Protein AF-A0A2V8U677-F1 (afdb_monomer_lite)

Radius of gyration: 37.88 Å; chains: 1; bounding box: 70×46×98 Å

Secondary structure (DSSP, 8-state):
-HHHHHHHHHHHHHHHHHSPPP---TTHHHHHHHHHHHHHHHHHHHHHHHHHHHHHHHHHHHHHHHHHHHHHHHHS------HHHHHHHHSSSHHHHHHTT---

Foldseek 3Di:
DVVVVVVVVVVVVVVCVVDPDPDPDPCPVVVVVVVVVVVVVVVVVVVVVVVVVVVVVVVVVVVVVCVVVVVVVVPPPPPPVDVVVVVCVVPVCVVVCVVVPPDD

pLDDT: mean 77.91, std 11.18, range [50.34, 95.81]

Sequence (104 aa):
MDRMDDKLDALWSDYREACPDPEPGPDFMPKLWQRIEAQRAATTSVFRRLTAVCVAATAMLTLLMAMVLIPLVQRLPVYSASYVDELTAQHPNTYVDILNGDIR

Structure (mmCIF, N/CA/C/O backbone):
data_AF-A0A2V8U677-F1
#
_entry.id   AF-A0A2V8U677-F1
#
loop_
_atom_site.group_PDB
_atom_site.id
_atom_site.type_symbol
_atom_site.label_atom_id
_atom_site.label_alt_id
_atom_site.label_comp_id
_atom_site.label_asym_id
_atom_site.label_entity_id
_atom_site.label_seq_id
_atom_site.pdbx_PDB_ins_code
_atom_site.Cartn_x
_atom_site.Cartn_y
_atom_site.Cartn_z
_atom_site.occupancy
_atom_site.B_iso_or_equiv
_atom_site.auth_seq_id
_atom_site.auth_comp_id
_atom_site.auth_asym_id
_atom_site.auth_atom_id
_atom_site.pdbx_PDB_model_num
ATOM 1 N N . MET A 1 1 ? -44.218 5.697 3.438 1.00 60.09 1 MET A N 1
ATOM 2 C CA . MET A 1 1 ? -42.918 5.894 4.102 1.00 60.09 1 MET A CA 1
ATOM 3 C C . MET A 1 1 ? -42.870 4.971 5.312 1.00 60.09 1 MET A C 1
ATOM 5 O O . MET A 1 1 ? -42.070 4.051 5.299 1.00 60.09 1 MET A O 1
ATOM 9 N N . ASP A 1 2 ? -43.889 5.060 6.168 1.00 73.81 2 ASP A N 1
ATOM 10 C CA . ASP A 1 2 ? -44.102 4.316 7.423 1.00 73.81 2 ASP A CA 1
ATOM 11 C C . ASP A 1 2 ? -43.764 2.813 7.395 1.00 73.81 2 ASP A C 1
ATOM 13 O O . ASP A 1 2 ? -42.998 2.335 8.220 1.00 73.81 2 ASP A O 1
ATOM 17 N N . ARG A 1 3 ? -44.211 2.058 6.378 1.00 77.75 3 ARG A N 1
ATOM 18 C CA . ARG A 1 3 ? -43.927 0.607 6.283 1.00 77.75 3 ARG A CA 1
ATOM 19 C C . ARG A 1 3 ? -42.429 0.266 6.216 1.00 77.75 3 ARG A C 1
ATOM 21 O O . ARG A 1 3 ? -42.035 -0.863 6.502 1.00 77.75 3 ARG A O 1
ATOM 28 N N . MET A 1 4 ? -41.606 1.184 5.712 1.00 83.19 4 MET A N 1
ATOM 29 C CA . MET A 1 4 ? -40.165 0.969 5.605 1.00 83.19 4 MET A CA 1
ATOM 30 C C . MET A 1 4 ? -39.485 1.235 6.945 1.00 83.19 4 MET A C 1
ATOM 32 O O . MET A 1 4 ? -38.635 0.443 7.343 1.00 83.19 4 MET A O 1
ATOM 36 N N . ASP A 1 5 ? -39.925 2.278 7.645 1.00 85.50 5 ASP A N 1
ATOM 37 C CA . ASP A 1 5 ? -39.452 2.639 8.979 1.00 85.50 5 ASP A CA 1
ATOM 38 C C . ASP A 1 5 ? -39.780 1.524 9.989 1.00 85.50 5 ASP A C 1
ATOM 40 O O . ASP A 1 5 ? -38.878 1.045 10.672 1.00 85.50 5 ASP A O 1
ATOM 44 N N . ASP A 1 6 ? -40.997 0.963 9.946 1.00 88.38 6 ASP A N 1
ATOM 45 C CA . ASP A 1 6 ? -41.405 -0.176 10.791 1.00 88.38 6 ASP A CA 1
ATOM 46 C C . ASP A 1 6 ? -40.514 -1.417 10.592 1.00 88.38 6 ASP A C 1
ATOM 48 O O . ASP A 1 6 ? -40.188 -2.154 11.525 1.00 88.38 6 ASP A O 1
ATOM 52 N N . LYS A 1 7 ? -40.111 -1.674 9.340 1.00 87.75 7 LYS A N 1
ATOM 53 C CA . LYS A 1 7 ? -39.261 -2.819 8.995 1.00 87.75 7 LYS A CA 1
ATOM 54 C C . LYS A 1 7 ? -37.813 -2.596 9.430 1.00 87.75 7 LYS A C 1
ATOM 56 O O . LYS A 1 7 ? -37.138 -3.561 9.784 1.00 87.75 7 LYS A O 1
ATOM 61 N N . LEU A 1 8 ? -37.335 -1.353 9.378 1.00 90.81 8 LEU A N 1
ATOM 62 C CA . LEU A 1 8 ? -36.034 -0.980 9.921 1.00 90.81 8 LEU A CA 1
ATOM 63 C C . LEU A 1 8 ? -36.029 -1.140 11.439 1.00 90.81 8 LEU A C 1
ATOM 65 O O . LEU A 1 8 ? -35.117 -1.776 11.955 1.00 90.81 8 LEU A O 1
ATOM 69 N N . ASP A 1 9 ? -37.047 -0.645 12.139 1.00 91.19 9 ASP A N 1
ATOM 70 C CA . ASP A 1 9 ? -37.139 -0.744 13.599 1.00 91.19 9 ASP A CA 1
ATOM 71 C C . ASP A 1 9 ? -37.151 -2.196 14.086 1.00 91.19 9 ASP A C 1
ATOM 73 O O . ASP A 1 9 ? -36.430 -2.534 15.029 1.00 91.19 9 ASP A O 1
ATOM 77 N N . ALA A 1 10 ? -37.876 -3.080 13.392 1.00 91.69 10 ALA A N 1
ATOM 78 C CA . ALA A 1 10 ? -37.833 -4.516 13.663 1.00 91.69 10 ALA A CA 1
ATOM 79 C C . ALA A 1 10 ? -36.415 -5.094 13.489 1.00 91.69 10 ALA A C 1
ATOM 81 O O . ALA A 1 10 ? -35.926 -5.828 14.343 1.00 91.69 10 ALA A O 1
ATOM 82 N N . LEU A 1 11 ? -35.712 -4.704 12.423 1.00 92.25 11 LEU A N 1
ATOM 83 C CA . LEU A 1 11 ? -34.360 -5.182 12.130 1.00 92.25 11 LEU A CA 1
ATOM 84 C C . LEU A 1 11 ? -33.332 -4.664 13.153 1.00 92.25 11 LEU A C 1
ATOM 86 O O . LEU A 1 11 ? -32.441 -5.403 13.569 1.00 92.25 11 LEU A O 1
ATOM 90 N N . TRP A 1 12 ? -33.469 -3.413 13.603 1.00 89.69 12 TRP A N 1
ATOM 91 C CA . TRP A 1 12 ?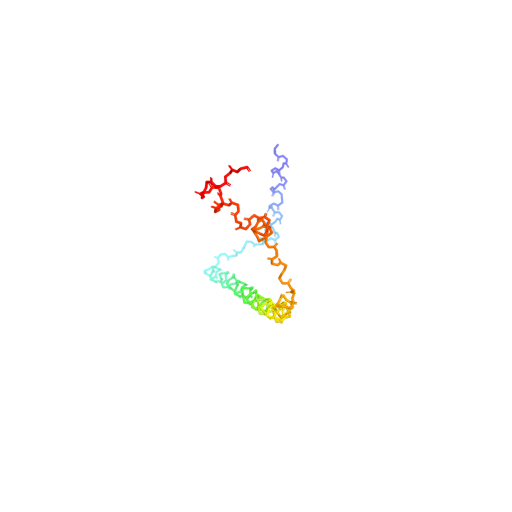 -32.643 -2.846 14.671 1.00 89.69 12 TRP A CA 1
ATOM 92 C C . TRP A 1 12 ? -32.910 -3.502 16.027 1.00 89.69 12 TRP A C 1
ATOM 94 O O . TRP A 1 12 ? -31.977 -3.643 16.819 1.00 89.69 12 TRP A O 1
ATOM 104 N N . SER A 1 13 ? -34.157 -3.899 16.300 1.00 88.38 13 SER A N 1
ATOM 105 C CA . SER A 1 13 ? -34.514 -4.664 17.497 1.00 88.38 13 SER A CA 1
ATOM 106 C C . SER A 1 13 ? -33.808 -6.017 17.514 1.00 88.38 13 SER A C 1
ATOM 108 O O . SER A 1 13 ? -33.066 -6.295 18.455 1.00 88.38 13 SER A O 1
ATOM 110 N N . ASP A 1 14 ? -33.955 -6.799 16.442 1.00 90.88 14 ASP A N 1
ATOM 111 C CA . ASP A 1 14 ? -33.314 -8.111 16.298 1.00 90.88 14 ASP A CA 1
ATOM 112 C C . ASP A 1 14 ? -31.782 -8.003 16.388 1.00 90.88 14 ASP A C 1
ATOM 114 O O . ASP A 1 14 ? -31.116 -8.817 17.029 1.00 90.88 14 ASP A O 1
ATOM 118 N N . TYR A 1 15 ? -31.203 -6.960 15.783 1.00 86.19 15 TYR A N 1
ATOM 119 C CA . TYR A 1 15 ? -29.767 -6.693 15.859 1.00 86.19 15 TYR A CA 1
ATOM 120 C C . TYR A 1 15 ? -29.296 -6.407 17.293 1.00 86.19 15 TYR A C 1
ATOM 122 O O . TYR A 1 15 ? -28.257 -6.917 17.714 1.00 86.19 15 TYR A O 1
ATOM 130 N N . ARG A 1 16 ? -30.051 -5.602 18.052 1.00 84.88 16 ARG A N 1
ATOM 131 C CA . ARG A 1 16 ? -29.719 -5.263 19.444 1.00 84.88 16 ARG A CA 1
ATOM 132 C C . ARG A 1 16 ? -29.865 -6.469 20.372 1.00 84.88 16 ARG A C 1
ATOM 134 O O . ARG A 1 16 ? -29.114 -6.589 21.331 1.00 84.88 16 ARG A O 1
ATOM 141 N N . GLU A 1 17 ? -30.798 -7.369 20.078 1.00 86.31 17 GLU A N 1
ATOM 142 C CA . GLU A 1 17 ? -30.960 -8.622 20.818 1.00 86.31 17 GLU A CA 1
ATOM 143 C C . GLU A 1 17 ? -29.816 -9.608 20.527 1.00 86.31 17 GLU A C 1
ATOM 145 O O . GLU A 1 17 ? -29.288 -10.241 21.441 1.00 86.31 17 GLU A O 1
ATOM 150 N N . ALA A 1 18 ? -29.370 -9.690 19.270 1.00 86.69 18 ALA A N 1
ATOM 151 C CA . ALA A 1 18 ? -28.249 -10.539 18.869 1.00 86.69 18 ALA A CA 1
ATOM 152 C C . ALA A 1 18 ? -26.880 -10.021 19.347 1.00 86.69 18 ALA A C 1
ATOM 154 O O . ALA A 1 18 ? -25.947 -10.808 19.524 1.00 86.69 18 ALA A O 1
ATOM 155 N N . CYS A 1 19 ? -26.742 -8.706 19.533 1.00 79.06 19 CYS A N 1
ATOM 156 C CA . CYS A 1 19 ? -25.499 -8.062 19.934 1.00 79.06 19 CYS A CA 1
ATOM 157 C C . CYS A 1 19 ? -25.683 -7.375 21.299 1.00 79.06 19 CYS A C 1
ATOM 159 O O . CYS A 1 19 ? -26.064 -6.204 21.333 1.00 79.06 19 CYS A O 1
ATOM 161 N N . PRO A 1 20 ? -25.423 -8.076 22.422 1.00 73.94 20 PRO A N 1
ATOM 162 C CA . PRO A 1 20 ? -25.558 -7.490 23.751 1.00 73.94 20 PRO A CA 1
ATOM 163 C C . PRO A 1 20 ? -24.691 -6.236 23.869 1.00 73.94 20 PRO A C 1
ATOM 165 O O . PRO A 1 20 ? -23.549 -6.216 23.396 1.00 73.94 20 PRO A O 1
ATOM 168 N N . ASP A 1 21 ? -25.252 -5.195 24.485 1.00 71.81 21 ASP A N 1
ATOM 169 C CA . ASP A 1 21 ? -24.591 -3.899 24.608 1.00 71.81 21 ASP A CA 1
ATOM 170 C C . ASP A 1 21 ? -23.272 -4.089 25.381 1.00 71.81 21 ASP A C 1
ATOM 172 O O . ASP A 1 21 ? -23.284 -4.654 26.483 1.00 71.81 21 ASP A O 1
ATOM 176 N N . PRO A 1 22 ? -22.114 -3.718 24.808 1.00 69.44 22 PRO A N 1
ATOM 177 C CA . PRO A 1 22 ? -20.843 -3.912 25.480 1.00 69.44 22 PRO A CA 1
ATOM 178 C C . PRO A 1 22 ? -20.817 -3.065 26.750 1.00 69.44 22 PRO A C 1
ATOM 180 O O . PRO A 1 22 ? -20.941 -1.845 26.686 1.00 69.44 22 PRO A O 1
ATOM 183 N N . GLU A 1 23 ? -20.634 -3.714 27.901 1.00 68.31 23 GLU A N 1
ATOM 184 C CA . GLU A 1 23 ? -20.597 -3.043 29.199 1.00 68.31 23 GLU A CA 1
ATOM 185 C C . GLU A 1 23 ? -19.485 -1.975 29.195 1.00 68.31 23 GLU A C 1
ATOM 187 O O . GLU A 1 23 ? -18.301 -2.321 29.056 1.00 68.31 23 GLU A O 1
ATOM 192 N N . PRO A 1 24 ? -19.825 -0.672 29.300 1.00 67.69 24 PRO A N 1
ATOM 193 C CA . PRO A 1 24 ? -18.845 0.402 29.274 1.00 67.69 24 PRO A CA 1
ATOM 194 C C . PRO A 1 24 ? -18.102 0.432 30.614 1.00 67.69 24 PRO A C 1
ATOM 196 O O . PRO A 1 24 ? -18.381 1.231 31.502 1.00 67.69 24 PRO A O 1
ATOM 199 N N . GLY A 1 25 ? -17.154 -0.486 30.778 1.00 78.75 25 GLY A N 1
ATOM 200 C CA . GLY A 1 25 ? -16.229 -0.500 31.901 1.0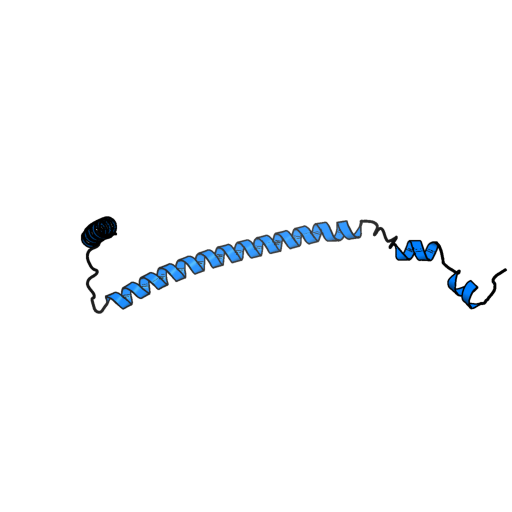0 78.75 25 GLY A CA 1
ATOM 201 C C . GLY A 1 25 ? -15.095 0.515 31.711 1.00 78.75 25 GLY A C 1
ATOM 202 O O . GLY A 1 25 ? -14.771 0.881 30.578 1.00 78.75 25 GLY A O 1
ATOM 203 N N . PRO A 1 26 ? -14.413 0.932 32.791 1.00 78.06 26 PRO A N 1
ATOM 204 C CA . PRO A 1 26 ? -13.267 1.846 32.712 1.00 78.06 26 PRO A CA 1
ATOM 205 C C . PRO A 1 26 ? -12.132 1.327 31.805 1.00 78.06 26 PRO A C 1
ATOM 207 O O . PRO A 1 26 ? -11.416 2.116 31.194 1.00 78.06 26 PRO A O 1
ATOM 210 N N . ASP A 1 27 ? -12.020 0.004 31.640 1.00 79.44 27 ASP A N 1
ATOM 211 C CA . ASP A 1 27 ? -11.031 -0.648 30.770 1.00 79.44 27 ASP A CA 1
ATOM 212 C C . ASP A 1 27 ? -11.506 -0.888 29.326 1.00 79.44 27 ASP A C 1
ATOM 214 O O . ASP A 1 27 ? -10.745 -1.417 28.507 1.00 79.44 27 ASP A O 1
ATOM 218 N N . PHE A 1 28 ? -12.745 -0.523 28.986 1.00 81.38 28 PHE A N 1
ATOM 219 C CA . PHE A 1 28 ? -13.322 -0.789 27.667 1.00 81.38 28 PHE A CA 1
ATOM 220 C C . PHE A 1 28 ? -12.540 -0.082 26.553 1.00 81.38 28 PHE A C 1
ATOM 222 O O . PHE A 1 28 ? -12.062 -0.730 25.620 1.00 81.38 28 PHE A O 1
ATOM 229 N N . MET A 1 29 ? -12.332 1.232 26.683 1.00 84.44 29 MET A N 1
ATOM 230 C CA . MET A 1 29 ? -11.580 2.020 25.699 1.00 84.44 29 MET A CA 1
ATOM 231 C C . MET A 1 29 ? -10.112 1.593 25.563 1.00 84.44 29 MET A C 1
ATOM 233 O O . MET A 1 29 ? -9.683 1.357 24.431 1.00 84.44 29 MET A O 1
ATOM 237 N N . PRO A 1 30 ? -9.339 1.422 26.656 1.00 85.50 30 PRO A N 1
ATOM 238 C CA . PRO A 1 30 ? -7.964 0.933 26.567 1.00 85.50 30 PRO A CA 1
ATOM 239 C C . PRO A 1 30 ? -7.833 -0.404 25.825 1.00 85.50 30 PRO A C 1
ATOM 241 O O . PRO A 1 30 ? -7.002 -0.529 24.924 1.00 85.50 30 PRO A O 1
ATOM 244 N N . LYS A 1 31 ? -8.675 -1.396 26.149 1.00 84.50 31 LYS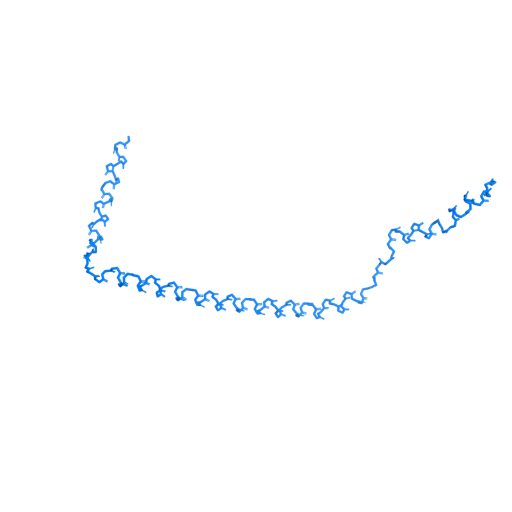 A N 1
ATOM 245 C CA . LYS A 1 31 ? -8.635 -2.718 25.499 1.00 84.50 31 LYS A CA 1
ATOM 246 C C . LYS A 1 31 ? -9.092 -2.664 24.043 1.00 84.50 31 LYS A C 1
ATOM 248 O O . LYS A 1 31 ? -8.503 -3.333 23.192 1.00 84.50 31 LYS A O 1
ATOM 253 N N . LEU A 1 32 ? -10.116 -1.865 23.740 1.00 84.88 32 LEU A N 1
ATOM 254 C CA . LEU A 1 32 ? -10.591 -1.672 22.372 1.00 84.88 32 LEU A CA 1
ATOM 255 C C . LEU A 1 32 ? -9.497 -1.052 21.498 1.00 84.88 32 LEU A C 1
ATOM 257 O O . LEU A 1 32 ? -9.210 -1.560 20.414 1.00 84.88 32 LEU A O 1
ATOM 261 N N . TRP A 1 33 ? -8.836 -0.010 22.000 1.00 86.31 33 TRP A N 1
ATOM 262 C CA . TRP A 1 33 ? -7.748 0.655 21.292 1.00 86.31 33 TRP A CA 1
ATOM 263 C C . TRP A 1 33 ? -6.569 -0.285 21.033 1.00 86.31 33 TRP A C 1
ATOM 265 O O . TRP A 1 33 ? -6.077 -0.369 19.908 1.00 86.31 33 TRP A O 1
ATOM 275 N N . GLN A 1 34 ? -6.166 -1.069 22.039 1.00 85.81 34 GLN A N 1
ATOM 276 C CA . GLN A 1 34 ? -5.119 -2.084 21.884 1.00 85.81 34 GLN A CA 1
ATOM 277 C C . GLN A 1 34 ? -5.447 -3.096 20.782 1.00 85.81 34 GLN A C 1
ATOM 279 O O . GLN A 1 34 ? -4.569 -3.472 20.006 1.00 85.81 34 GLN A O 1
ATOM 284 N N . ARG A 1 35 ? -6.708 -3.527 20.681 1.00 83.06 35 ARG A N 1
ATOM 285 C CA . ARG A 1 35 ? -7.144 -4.488 19.662 1.00 83.06 35 ARG A CA 1
ATOM 286 C C . ARG A 1 35 ? -7.115 -3.886 18.255 1.00 83.06 35 ARG A C 1
ATOM 288 O O . ARG A 1 35 ? -6.652 -4.548 17.327 1.00 83.06 35 ARG A O 1
ATOM 295 N N . ILE A 1 36 ? -7.554 -2.634 18.114 1.00 82.69 36 ILE A N 1
ATOM 296 C CA . ILE A 1 36 ? -7.492 -1.880 16.853 1.00 82.69 36 ILE A CA 1
ATOM 297 C C . ILE A 1 36 ? -6.034 -1.729 16.401 1.00 82.69 36 ILE A C 1
ATOM 299 O O . ILE A 1 36 ? -5.708 -2.030 15.251 1.00 82.69 36 ILE A O 1
ATOM 303 N N . GLU A 1 37 ? -5.143 -1.323 17.307 1.00 82.25 37 GLU A N 1
ATOM 304 C CA . GLU A 1 37 ? -3.731 -1.111 16.982 1.00 82.25 37 GLU A CA 1
ATOM 305 C C . GLU A 1 37 ? -3.015 -2.428 16.654 1.00 82.25 37 GLU A C 1
ATOM 307 O O . GLU A 1 37 ? -2.249 -2.495 15.694 1.00 82.25 37 GLU A O 1
ATOM 312 N N . ALA A 1 38 ? -3.313 -3.514 17.376 1.00 79.69 38 ALA A N 1
ATOM 313 C CA . ALA A 1 38 ? -2.759 -4.836 17.083 1.00 79.69 38 ALA A CA 1
ATOM 314 C C . ALA A 1 38 ? -3.145 -5.318 15.675 1.00 79.69 38 ALA A C 1
ATOM 316 O O . ALA A 1 38 ? -2.300 -5.824 14.930 1.00 79.69 38 ALA A O 1
ATOM 317 N N . GLN A 1 39 ? -4.406 -5.119 15.284 1.00 75.81 39 GLN A N 1
ATOM 318 C CA . GLN A 1 39 ? -4.887 -5.491 13.957 1.00 75.81 39 GLN A CA 1
ATOM 319 C C . GLN A 1 39 ? -4.241 -4.625 12.864 1.00 75.81 39 GLN A C 1
ATOM 321 O O . GLN A 1 39 ? -3.807 -5.153 11.840 1.00 75.81 39 GLN A O 1
ATOM 326 N N . ARG A 1 40 ? -4.094 -3.317 13.105 1.00 71.94 40 ARG A N 1
ATOM 327 C CA . ARG A 1 40 ? -3.469 -2.369 12.172 1.00 71.94 40 ARG A CA 1
ATOM 328 C C . ARG A 1 40 ? -1.967 -2.606 11.999 1.00 71.94 40 ARG A C 1
ATOM 330 O O . ARG A 1 40 ? -1.454 -2.539 10.879 1.00 71.94 40 ARG A O 1
ATOM 337 N N . ALA A 1 41 ? -1.255 -2.912 13.080 1.00 69.94 41 ALA A N 1
ATOM 338 C CA . ALA A 1 41 ? 0.171 -3.222 13.046 1.00 69.94 41 ALA A CA 1
ATOM 339 C C . ALA A 1 41 ? 0.449 -4.528 12.285 1.00 69.94 41 ALA A C 1
ATOM 341 O O . ALA A 1 41 ? 1.375 -4.588 11.469 1.00 69.94 41 ALA A O 1
ATOM 342 N N . ALA A 1 42 ? -0.385 -5.554 12.492 1.00 67.25 42 ALA A N 1
ATOM 343 C CA . ALA A 1 42 ? -0.267 -6.832 11.798 1.00 67.25 42 ALA A CA 1
ATOM 344 C C . ALA A 1 42 ? -0.471 -6.682 10.282 1.00 67.25 42 ALA A C 1
ATOM 346 O O . ALA A 1 42 ? 0.367 -7.137 9.501 1.00 67.25 42 ALA A O 1
ATOM 347 N N . THR A 1 43 ? -1.526 -5.982 9.851 1.00 66.06 43 THR A N 1
ATOM 348 C CA . THR A 1 43 ? -1.788 -5.768 8.420 1.00 66.06 43 THR A CA 1
ATOM 349 C C . THR A 1 43 ? -0.694 -4.927 7.775 1.00 66.06 43 THR A C 1
ATOM 351 O O . THR A 1 43 ? -0.164 -5.303 6.732 1.00 66.06 43 THR A O 1
ATOM 354 N N . THR A 1 44 ? -0.279 -3.831 8.416 1.00 69.44 44 THR A N 1
ATOM 355 C CA . THR A 1 44 ? 0.754 -2.932 7.874 1.00 69.44 44 THR A CA 1
ATOM 356 C C . THR A 1 44 ? 2.097 -3.648 7.706 1.00 69.44 44 THR A C 1
ATOM 358 O O . THR A 1 44 ? 2.782 -3.447 6.705 1.00 69.44 44 THR A O 1
ATOM 361 N N . SER A 1 45 ? 2.461 -4.535 8.638 1.00 68.56 45 SER A N 1
ATOM 362 C CA . SER A 1 45 ? 3.686 -5.342 8.552 1.00 68.56 45 SER A CA 1
ATOM 363 C C . SER A 1 45 ? 3.664 -6.321 7.371 1.00 68.56 45 SER A C 1
ATOM 365 O O . SER A 1 45 ? 4.644 -6.422 6.628 1.00 68.56 45 SER A O 1
ATOM 367 N N . VAL A 1 46 ? 2.536 -7.004 7.147 1.00 73.50 46 VAL A N 1
ATOM 368 C CA . VAL A 1 46 ? 2.378 -7.948 6.029 1.00 73.50 46 VAL A CA 1
ATOM 369 C C . VAL A 1 46 ? 2.396 -7.214 4.691 1.00 73.50 46 VAL A C 1
ATOM 371 O O . VAL A 1 46 ? 3.158 -7.595 3.803 1.00 73.50 46 VAL A O 1
ATOM 374 N N . PHE A 1 47 ? 1.643 -6.117 4.562 1.00 72.12 47 PHE A N 1
ATOM 375 C CA . PHE A 1 47 ? 1.656 -5.301 3.347 1.00 72.12 47 PHE A CA 1
ATOM 376 C C . PHE A 1 47 ? 3.046 -4.742 3.058 1.00 72.12 47 PHE A C 1
ATOM 378 O O . PHE A 1 47 ? 3.493 -4.816 1.920 1.00 72.12 47 PHE A O 1
ATOM 385 N N . ARG A 1 48 ? 3.775 -4.272 4.076 1.00 76.75 48 ARG A N 1
ATOM 386 C CA . ARG A 1 48 ? 5.148 -3.776 3.906 1.00 76.75 48 ARG A CA 1
ATOM 387 C C . ARG A 1 48 ? 6.108 -4.857 3.406 1.00 76.75 48 ARG A C 1
ATOM 389 O O . ARG A 1 48 ? 7.002 -4.563 2.620 1.00 76.75 48 ARG A O 1
ATOM 396 N N . ARG A 1 49 ? 5.952 -6.107 3.856 1.00 75.19 49 ARG A N 1
ATOM 397 C CA . ARG A 1 49 ? 6.760 -7.232 3.356 1.00 75.19 49 ARG A CA 1
ATOM 398 C C . ARG A 1 49 ? 6.412 -7.574 1.911 1.00 75.19 49 ARG A C 1
ATOM 400 O O . ARG A 1 49 ? 7.321 -7.753 1.109 1.00 75.19 49 ARG A O 1
ATOM 407 N N . LEU A 1 50 ? 5.125 -7.619 1.572 1.00 82.00 50 LEU A N 1
ATOM 408 C CA . LEU A 1 50 ? 4.675 -7.888 0.204 1.00 82.00 50 LEU A CA 1
ATOM 409 C C . LEU A 1 50 ? 5.144 -6.801 -0.765 1.00 82.00 50 LEU A C 1
ATOM 411 O O . LEU A 1 50 ? 5.702 -7.123 -1.809 1.00 82.00 50 LEU A O 1
ATOM 415 N N . THR A 1 51 ? 5.002 -5.524 -0.401 1.00 81.62 51 THR A N 1
ATOM 416 C CA . THR A 1 51 ? 5.479 -4.421 -1.241 1.00 81.62 51 THR A CA 1
ATOM 417 C C . THR A 1 51 ? 6.994 -4.443 -1.392 1.00 81.62 51 THR A C 1
ATOM 419 O O . THR A 1 51 ? 7.477 -4.257 -2.503 1.00 81.62 51 THR A O 1
ATOM 422 N N . ALA A 1 52 ? 7.752 -4.742 -0.332 1.00 82.62 52 ALA A N 1
ATOM 423 C CA . ALA A 1 52 ? 9.204 -4.882 -0.426 1.00 82.62 52 ALA A CA 1
ATOM 424 C C . ALA A 1 52 ? 9.620 -5.999 -1.401 1.00 82.62 52 ALA A C 1
ATOM 426 O O . ALA A 1 52 ? 10.508 -5.788 -2.225 1.00 82.62 52 ALA A O 1
ATOM 427 N N . VAL A 1 53 ? 8.955 -7.159 -1.354 1.00 89.69 53 VAL A N 1
ATOM 428 C CA . VAL A 1 53 ? 9.219 -8.273 -2.280 1.00 89.69 53 VAL A CA 1
ATOM 429 C C . VAL A 1 53 ? 8.826 -7.908 -3.710 1.00 89.69 53 VAL A C 1
ATOM 431 O O . VAL A 1 53 ? 9.609 -8.141 -4.625 1.00 89.69 53 VAL A O 1
ATOM 434 N N . CYS A 1 54 ? 7.657 -7.297 -3.917 1.00 90.62 54 CYS A N 1
ATOM 435 C CA 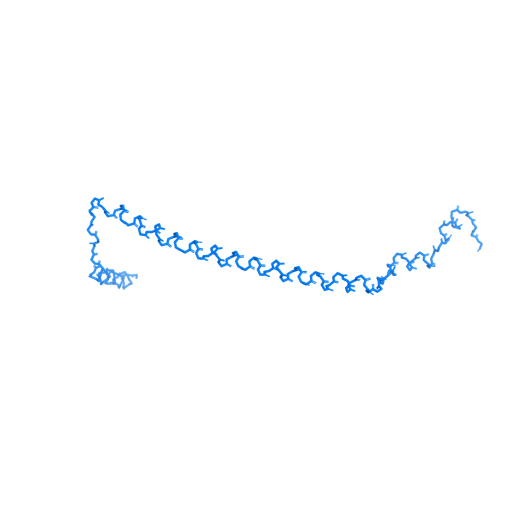. CYS A 1 54 ? 7.222 -6.855 -5.241 1.00 90.62 54 CYS A CA 1
ATOM 436 C C . CYS A 1 54 ? 8.184 -5.825 -5.839 1.00 90.62 54 CYS A C 1
ATOM 438 O O . CYS A 1 54 ? 8.601 -5.980 -6.982 1.00 90.62 54 CYS A O 1
ATOM 440 N N . VAL A 1 55 ? 8.584 -4.811 -5.068 1.00 91.31 55 VAL A N 1
ATOM 441 C CA . VAL A 1 55 ? 9.531 -3.788 -5.528 1.00 91.31 55 VAL A CA 1
ATOM 442 C C . VAL A 1 55 ? 10.877 -4.425 -5.867 1.00 91.31 55 VAL A C 1
ATOM 444 O O . VAL A 1 55 ? 11.393 -4.190 -6.958 1.00 91.31 55 VAL A O 1
ATOM 447 N N . ALA A 1 56 ? 11.410 -5.295 -5.005 1.00 93.12 56 ALA A N 1
ATOM 448 C CA . ALA A 1 56 ? 12.656 -6.009 -5.277 1.00 93.12 56 ALA A CA 1
ATOM 449 C C . ALA A 1 56 ? 12.566 -6.880 -6.544 1.00 93.12 56 ALA A C 1
ATOM 451 O O . ALA A 1 56 ? 13.465 -6.840 -7.383 1.00 93.12 56 ALA A O 1
ATOM 452 N N . ALA A 1 57 ? 11.462 -7.610 -6.728 1.00 92.50 57 ALA A N 1
ATOM 453 C CA . ALA A 1 57 ? 11.228 -8.426 -7.915 1.00 92.50 57 ALA A CA 1
ATOM 454 C C . ALA A 1 57 ? 11.150 -7.570 -9.187 1.00 92.50 57 ALA A C 1
ATOM 456 O O . ALA A 1 57 ? 11.806 -7.887 -10.177 1.00 92.50 57 ALA A O 1
ATOM 457 N N . THR A 1 58 ? 10.408 -6.456 -9.156 1.00 92.88 58 THR A N 1
ATOM 458 C CA . THR A 1 58 ? 10.333 -5.535 -10.300 1.00 92.88 58 THR A CA 1
ATOM 459 C C . THR A 1 58 ? 11.689 -4.924 -10.627 1.00 92.88 58 THR A C 1
ATOM 461 O O . THR A 1 58 ? 12.058 -4.901 -11.794 1.00 92.88 58 THR A O 1
ATOM 464 N N . ALA A 1 59 ? 12.464 -4.504 -9.622 1.00 94.62 59 ALA A N 1
ATOM 465 C CA . ALA A 1 59 ? 13.797 -3.945 -9.820 1.00 94.62 59 ALA A CA 1
ATOM 466 C C . ALA A 1 59 ? 14.762 -4.968 -10.434 1.00 94.62 59 ALA A C 1
ATOM 468 O O . ALA A 1 59 ? 15.538 -4.644 -11.329 1.00 94.62 59 ALA A O 1
ATOM 469 N N . MET A 1 60 ? 14.701 -6.226 -9.995 1.00 95.81 60 MET A N 1
ATOM 470 C CA . MET A 1 60 ? 15.515 -7.284 -10.586 1.00 95.81 60 MET A CA 1
ATOM 471 C C . MET A 1 60 ? 15.105 -7.561 -12.036 1.00 95.81 60 MET A C 1
ATOM 473 O O . MET A 1 60 ? 15.962 -7.690 -12.908 1.00 95.81 60 MET A O 1
ATOM 477 N N . LEU A 1 61 ? 13.802 -7.598 -12.315 1.00 94.88 61 LEU A N 1
ATOM 478 C CA . LEU A 1 61 ? 13.278 -7.854 -13.654 1.00 94.88 61 LEU A CA 1
ATOM 479 C C . LEU A 1 61 ? 13.608 -6.710 -14.622 1.00 94.88 61 LEU A C 1
ATOM 481 O O . LEU A 1 61 ? 14.004 -6.976 -15.753 1.00 94.88 61 LEU A O 1
ATOM 485 N N . THR A 1 62 ? 13.535 -5.450 -14.181 1.00 94.31 62 THR A N 1
ATOM 486 C CA . THR A 1 62 ? 13.944 -4.297 -14.997 1.00 94.31 62 THR A CA 1
ATOM 487 C C . THR A 1 62 ? 15.444 -4.288 -15.265 1.00 94.31 62 THR A C 1
ATOM 489 O O . THR A 1 62 ? 15.841 -3.990 -16.389 1.00 94.31 62 THR A O 1
ATOM 492 N N . LEU A 1 63 ? 16.282 -4.668 -14.294 1.00 95.38 63 LEU A N 1
ATOM 493 C CA . LEU A 1 63 ? 17.727 -4.806 -14.504 1.00 95.38 63 LEU A CA 1
ATOM 494 C C . LEU A 1 63 ? 18.056 -5.907 -15.519 1.00 95.38 63 LEU A C 1
ATOM 496 O O . LEU A 1 63 ? 18.871 -5.684 -16.413 1.00 95.38 63 LEU A O 1
ATOM 500 N N . LEU A 1 64 ? 17.396 -7.065 -15.428 1.00 94.94 64 LEU A N 1
ATOM 501 C CA . LEU A 1 64 ? 17.552 -8.147 -16.405 1.00 94.94 64 LEU A CA 1
ATOM 502 C C . LEU A 1 64 ? 17.094 -7.710 -17.801 1.00 94.94 64 LEU A C 1
ATOM 504 O O . LEU A 1 64 ? 17.807 -7.919 -18.781 1.00 94.94 64 LEU A O 1
ATOM 508 N N . MET A 1 65 ? 15.937 -7.050 -17.885 1.00 92.69 65 MET A N 1
ATOM 509 C CA . MET A 1 65 ? 15.408 -6.501 -19.133 1.00 92.69 65 MET A CA 1
ATOM 510 C C . MET A 1 65 ? 16.395 -5.503 -19.748 1.00 92.69 65 MET A C 1
ATOM 512 O O . MET A 1 65 ? 16.707 -5.605 -20.930 1.00 92.69 65 MET A O 1
ATOM 516 N N . ALA A 1 66 ? 16.932 -4.578 -18.949 1.00 91.88 66 ALA A N 1
ATOM 517 C CA . ALA A 1 66 ? 17.910 -3.590 -19.390 1.00 91.88 66 ALA A CA 1
ATOM 518 C C . ALA A 1 66 ? 19.210 -4.248 -19.873 1.00 91.88 66 ALA A C 1
ATOM 520 O O . ALA A 1 66 ? 19.716 -3.889 -20.934 1.00 91.88 66 ALA A O 1
ATOM 521 N N . MET A 1 67 ? 19.714 -5.256 -19.154 1.00 93.00 67 MET A N 1
ATOM 522 C CA . MET A 1 67 ? 20.916 -6.001 -19.539 1.00 93.00 67 MET A CA 1
ATOM 523 C C . MET A 1 67 ? 20.783 -6.650 -20.923 1.00 93.00 67 MET A C 1
ATOM 525 O O . MET A 1 67 ? 21.765 -6.727 -21.655 1.00 93.00 67 MET A O 1
ATOM 529 N N . VAL A 1 68 ? 19.579 -7.092 -21.294 1.00 90.81 68 VAL A N 1
ATOM 530 C CA . VAL A 1 68 ? 19.308 -7.707 -22.602 1.00 90.81 68 VAL A CA 1
ATOM 531 C C . VAL A 1 68 ? 18.990 -6.658 -23.673 1.00 90.81 68 VAL A C 1
ATOM 533 O O . VAL A 1 68 ? 19.510 -6.743 -24.786 1.00 90.81 68 VAL A O 1
ATOM 536 N N . LEU A 1 69 ? 18.161 -5.655 -23.363 1.00 88.25 69 LEU A N 1
ATOM 537 C CA . LEU A 1 69 ? 17.717 -4.655 -24.339 1.00 88.25 69 LEU A CA 1
ATOM 538 C C . LEU A 1 69 ? 18.824 -3.680 -24.743 1.00 88.25 69 LEU A C 1
ATOM 540 O O . LEU A 1 69 ? 18.911 -3.344 -25.917 1.00 88.25 69 LEU A O 1
ATOM 544 N N . ILE A 1 70 ? 19.670 -3.227 -23.814 1.00 86.81 70 ILE A N 1
ATOM 545 C CA . ILE A 1 70 ? 20.727 -2.245 -24.110 1.00 86.81 70 ILE A CA 1
ATOM 546 C C . ILE A 1 70 ? 21.674 -2.732 -25.223 1.00 86.81 70 ILE A C 1
ATOM 548 O O . ILE A 1 70 ? 21.802 -2.027 -26.226 1.00 86.81 70 ILE A O 1
ATOM 552 N N . PRO A 1 71 ? 22.304 -3.922 -25.131 1.00 83.44 71 PRO A N 1
ATOM 553 C CA . PRO A 1 71 ? 23.190 -4.394 -26.191 1.00 83.44 71 PRO A CA 1
ATOM 554 C C . PRO A 1 71 ? 22.433 -4.724 -27.480 1.00 83.44 71 PRO A C 1
ATOM 556 O O . PRO A 1 71 ? 23.022 -4.649 -28.555 1.00 83.44 71 PRO A O 1
ATOM 559 N N . LEU A 1 72 ? 21.148 -5.085 -27.400 1.00 80.38 72 LEU A N 1
ATOM 560 C CA . LEU A 1 72 ? 20.318 -5.310 -28.581 1.00 80.38 72 LEU A CA 1
ATOM 561 C C . LEU A 1 72 ? 20.076 -3.992 -29.328 1.00 80.38 72 LEU A C 1
ATOM 563 O O . LEU A 1 72 ? 20.364 -3.916 -30.515 1.00 80.38 72 LEU A O 1
ATOM 567 N N . VAL A 1 73 ? 19.639 -2.940 -28.633 1.00 79.62 73 VAL A N 1
ATOM 568 C CA . VAL A 1 73 ? 19.393 -1.609 -29.214 1.00 79.62 73 VAL A CA 1
ATOM 569 C C . VAL A 1 73 ? 20.675 -0.993 -29.776 1.00 79.62 73 VAL A C 1
ATOM 571 O O . VAL A 1 73 ? 20.636 -0.396 -30.844 1.00 79.62 73 VAL A O 1
ATOM 574 N N . GLN A 1 74 ? 21.822 -1.197 -29.123 1.00 79.81 74 GLN A N 1
ATOM 575 C CA . GLN A 1 74 ? 23.125 -0.757 -29.641 1.00 79.81 74 GLN A CA 1
ATOM 576 C C . GLN A 1 74 ? 23.560 -1.483 -30.923 1.00 79.81 74 GLN A C 1
ATOM 578 O O . GLN A 1 74 ? 24.367 -0.949 -31.679 1.00 79.81 74 GLN A O 1
ATOM 583 N N . ARG A 1 75 ? 23.068 -2.706 -31.159 1.00 75.31 75 ARG A N 1
ATOM 584 C CA . ARG A 1 75 ? 23.369 -3.496 -32.364 1.00 75.31 75 ARG A CA 1
ATOM 585 C C . ARG A 1 75 ? 22.427 -3.206 -33.522 1.00 75.31 75 ARG A C 1
ATOM 587 O O . ARG A 1 75 ? 22.753 -3.590 -34.645 1.00 75.31 75 ARG A O 1
ATOM 594 N N . LEU A 1 76 ? 21.269 -2.588 -33.278 1.00 71.00 76 LEU A N 1
ATOM 595 C CA . LEU A 1 76 ? 20.438 -2.141 -34.384 1.00 71.00 76 LEU A CA 1
ATOM 596 C C . LEU A 1 76 ? 21.185 -1.019 -35.115 1.00 71.00 76 LEU A C 1
ATOM 598 O O . LEU A 1 76 ? 21.659 -0.086 -34.462 1.00 71.00 76 LEU A O 1
ATOM 602 N N . PRO A 1 77 ? 21.285 -1.072 -36.455 1.00 66.06 77 PRO A N 1
ATOM 603 C CA . PRO A 1 77 ? 21.688 0.103 -37.200 1.00 66.06 77 PRO A CA 1
ATOM 604 C C . PRO A 1 77 ? 20.662 1.184 -36.867 1.00 66.06 77 PRO A C 1
ATOM 606 O O . PRO A 1 77 ? 19.472 1.027 -37.149 1.00 66.06 77 PRO A O 1
ATOM 609 N N . VAL A 1 78 ? 21.108 2.252 -36.203 1.00 62.38 78 VAL A N 1
ATOM 610 C CA . VAL A 1 78 ? 20.309 3.468 -36.081 1.00 62.38 78 VAL A CA 1
ATOM 611 C C . VAL A 1 78 ? 19.985 3.842 -37.518 1.00 62.38 78 VAL A C 1
ATOM 613 O O . VAL A 1 78 ? 20.895 4.153 -38.283 1.00 62.38 78 VAL A O 1
ATOM 616 N N . TYR A 1 79 ? 18.720 3.715 -37.917 1.00 58.03 79 TYR A N 1
ATOM 617 C CA . TYR A 1 79 ? 18.247 4.208 -39.203 1.00 58.03 79 TYR A CA 1
ATOM 618 C C . TYR A 1 79 ? 18.327 5.734 -39.111 1.00 58.03 79 TYR A C 1
ATOM 620 O O . TYR A 1 79 ? 17.385 6.412 -38.718 1.00 58.03 79 TYR A O 1
ATOM 628 N N . SER A 1 80 ? 19.538 6.249 -39.314 1.00 57.06 80 SER A N 1
ATOM 629 C CA . SER A 1 80 ? 19.933 7.635 -39.102 1.00 57.06 80 SER A CA 1
ATOM 630 C C . SER A 1 80 ? 19.707 8.482 -40.344 1.00 57.06 80 SER A C 1
ATOM 632 O O . SER A 1 80 ? 20.211 9.595 -40.403 1.00 57.06 80 SER A O 1
ATOM 634 N N . ALA A 1 81 ? 18.920 7.999 -41.306 1.00 55.78 81 ALA A N 1
ATOM 635 C CA . ALA A 1 81 ? 18.253 8.864 -42.264 1.00 55.78 81 ALA A CA 1
ATOM 636 C C . ALA A 1 81 ? 17.123 9.595 -41.520 1.00 55.78 81 ALA A C 1
ATOM 638 O O . ALA A 1 81 ? 15.940 9.278 -41.629 1.00 55.78 81 ALA A O 1
ATOM 639 N N . SER A 1 82 ? 17.510 10.537 -40.659 1.00 67.25 82 SER A N 1
ATOM 640 C CA . SER A 1 82 ? 16.587 11.558 -40.182 1.00 67.25 82 SER A CA 1
ATOM 641 C C . SER A 1 82 ? 16.064 12.285 -41.419 1.00 67.25 82 SER A C 1
ATOM 643 O O . SER A 1 82 ? 16.840 12.570 -42.324 1.00 67.25 82 SER A O 1
ATOM 645 N N . TYR A 1 83 ? 14.773 12.612 -41.469 1.00 60.72 83 TYR A N 1
ATOM 646 C CA . TYR A 1 83 ? 14.161 13.364 -42.577 1.00 60.72 83 TYR A CA 1
ATOM 647 C C . TYR A 1 83 ? 14.971 14.617 -42.973 1.00 60.72 83 TYR A C 1
ATOM 649 O O . TYR A 1 83 ? 15.011 15.008 -44.135 1.00 60.72 83 TYR A O 1
ATOM 657 N N . VAL A 1 84 ? 15.675 15.216 -42.007 1.00 66.69 84 VAL A N 1
ATOM 658 C CA . VAL A 1 84 ? 16.561 16.370 -42.207 1.00 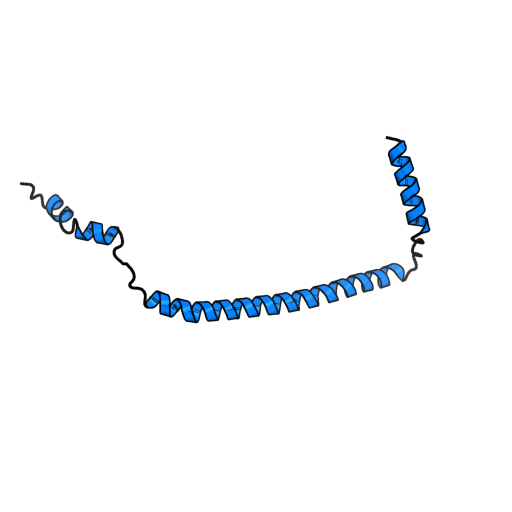66.69 84 VAL A CA 1
ATOM 659 C C . VAL A 1 84 ? 17.838 16.007 -42.984 1.00 66.69 84 VAL A C 1
ATOM 661 O O . VAL A 1 84 ? 18.327 16.824 -43.758 1.00 66.69 84 VAL A O 1
ATOM 664 N N . ASP A 1 85 ? 18.359 14.792 -42.818 1.00 68.56 85 ASP A N 1
ATOM 665 C CA . ASP A 1 85 ? 19.555 14.282 -43.503 1.00 68.56 85 ASP A CA 1
ATOM 666 C C . ASP A 1 85 ? 19.250 13.979 -44.981 1.00 68.56 85 ASP A C 1
ATOM 668 O O . ASP A 1 85 ? 19.989 14.401 -45.869 1.00 68.56 85 ASP A O 1
ATOM 672 N N . GLU A 1 86 ? 18.085 13.380 -45.269 1.00 72.06 86 GLU A N 1
ATOM 673 C CA . GLU A 1 86 ? 17.618 13.196 -46.654 1.00 72.06 86 GLU A CA 1
ATOM 674 C C . GLU A 1 86 ? 17.331 14.540 -47.349 1.00 72.06 86 GLU A C 1
ATOM 676 O O . GLU A 1 86 ? 17.722 14.743 -48.500 1.00 72.06 86 GLU A O 1
ATOM 681 N N . LEU A 1 87 ? 16.727 15.504 -46.643 1.00 72.19 87 LEU A N 1
ATOM 682 C CA . LEU A 1 87 ? 16.449 16.837 -47.189 1.00 72.19 87 LEU A CA 1
ATOM 683 C C . LEU A 1 87 ? 17.737 17.625 -47.494 1.00 72.19 87 LEU A C 1
ATOM 685 O O . LEU A 1 87 ? 17.811 18.338 -48.495 1.00 72.19 87 LEU A O 1
ATOM 689 N N . THR A 1 88 ? 18.766 17.466 -46.658 1.00 70.81 88 THR A N 1
ATOM 690 C CA . THR A 1 88 ? 20.076 18.109 -46.849 1.00 70.81 88 THR A CA 1
ATOM 691 C C . THR A 1 88 ? 20.849 17.456 -47.995 1.00 70.81 88 THR A C 1
ATOM 693 O O . THR A 1 88 ? 21.451 18.160 -48.804 1.00 70.81 88 THR A O 1
ATOM 696 N N . ALA A 1 89 ? 20.771 16.128 -48.137 1.00 71.56 89 ALA A N 1
ATOM 697 C CA . ALA A 1 89 ? 21.345 15.411 -49.275 1.00 71.56 89 ALA A CA 1
ATOM 698 C C . ALA A 1 89 ? 20.698 15.811 -50.615 1.00 71.56 89 ALA A C 1
ATOM 700 O O . ALA A 1 89 ? 21.372 15.826 -51.645 1.00 71.56 89 ALA A O 1
ATOM 701 N N . GLN A 1 90 ? 19.411 16.176 -50.608 1.00 69.25 90 GLN A N 1
ATOM 702 C CA . GLN A 1 90 ? 18.689 16.620 -51.802 1.00 69.25 90 GLN A CA 1
ATOM 703 C C . GLN A 1 90 ? 18.938 18.100 -52.159 1.00 69.25 90 GLN A C 1
ATOM 705 O O . GLN A 1 90 ? 18.715 18.486 -53.308 1.00 69.25 90 GLN A O 1
ATOM 710 N N . HIS A 1 91 ? 19.400 18.935 -51.220 1.00 67.88 91 HIS A N 1
ATOM 711 C CA . HIS A 1 91 ? 19.671 20.370 -51.424 1.00 67.88 91 HIS A CA 1
ATOM 712 C C . HIS A 1 91 ? 20.971 20.854 -50.734 1.00 67.88 91 HIS A C 1
ATOM 714 O O . HIS A 1 91 ? 20.944 21.802 -49.948 1.00 67.88 91 HIS A O 1
ATOM 720 N N . PRO A 1 92 ? 22.144 20.261 -51.029 1.00 64.75 92 PRO A N 1
ATOM 721 C CA . PRO A 1 92 ? 23.367 20.550 -50.279 1.00 64.75 92 PRO A CA 1
ATOM 722 C C . PRO A 1 92 ? 23.924 21.962 -50.517 1.00 64.75 92 PRO A C 1
ATOM 724 O O . PRO A 1 92 ? 24.554 22.516 -49.625 1.00 64.75 92 PRO A O 1
ATOM 727 N N . ASN A 1 93 ? 23.688 22.567 -51.690 1.00 65.69 93 ASN A N 1
ATOM 728 C CA . ASN A 1 93 ? 24.319 23.842 -52.070 1.00 65.69 93 ASN A CA 1
ATOM 729 C C . ASN A 1 93 ? 23.364 24.896 -52.643 1.00 65.69 93 ASN A C 1
ATOM 731 O O . ASN A 1 93 ? 23.790 26.012 -52.927 1.00 65.69 93 ASN A O 1
ATOM 735 N N . THR A 1 94 ? 22.070 24.594 -52.762 1.00 66.19 94 THR A N 1
ATOM 736 C CA . THR A 1 94 ? 21.094 25.505 -53.376 1.00 66.19 94 THR A CA 1
ATOM 737 C C . THR A 1 94 ? 20.998 26.840 -52.635 1.00 66.19 94 THR A C 1
ATOM 739 O O . THR A 1 94 ? 20.889 27.887 -53.256 1.00 66.19 94 THR A O 1
ATOM 742 N N . TYR A 1 95 ? 21.113 26.843 -51.305 1.00 62.72 95 TYR A N 1
ATOM 743 C CA . TYR A 1 95 ? 21.070 28.086 -50.527 1.00 62.72 95 TYR A CA 1
ATOM 744 C C . TYR A 1 95 ? 22.276 28.999 -50.783 1.00 62.72 95 TYR A C 1
ATOM 746 O O . TYR A 1 95 ? 22.140 30.222 -50.767 1.00 62.72 95 TYR A O 1
ATOM 754 N N . VAL A 1 96 ? 23.448 28.407 -51.021 1.00 67.12 96 VAL A N 1
ATOM 755 C CA . VAL A 1 96 ? 24.694 29.141 -51.266 1.00 67.12 96 VAL A CA 1
ATOM 756 C C . VAL A 1 96 ? 24.689 29.727 -52.680 1.00 67.12 96 VAL A C 1
ATOM 758 O O . VAL A 1 96 ? 25.113 30.862 -52.860 1.00 67.12 96 VAL A O 1
ATOM 761 N N . ASP A 1 97 ? 24.115 29.007 -53.646 1.00 65.75 97 ASP A N 1
ATOM 762 C CA . ASP A 1 97 ? 23.960 29.450 -55.039 1.00 65.75 97 ASP A CA 1
ATOM 763 C C . ASP A 1 97 ? 22.955 30.608 -55.178 1.00 65.75 97 ASP A C 1
ATOM 765 O O . ASP A 1 97 ? 23.228 31.613 -55.836 1.00 65.75 97 ASP A O 1
ATOM 769 N N . ILE A 1 98 ? 21.821 30.530 -54.465 1.00 67.25 98 ILE A N 1
ATOM 770 C CA . ILE A 1 98 ? 20.791 31.585 -54.464 1.00 67.25 98 ILE A CA 1
ATOM 771 C C . ILE A 1 98 ? 21.313 32.878 -53.815 1.00 67.25 98 ILE A C 1
ATOM 773 O O . ILE A 1 98 ? 20.996 33.974 -54.276 1.00 67.25 98 ILE A O 1
ATOM 777 N N . LEU A 1 99 ? 22.118 32.773 -52.750 1.00 65.50 99 LEU A N 1
ATOM 778 C CA . LEU A 1 99 ? 22.728 33.931 -52.081 1.00 65.50 99 LEU A CA 1
ATOM 779 C C . LEU A 1 99 ? 23.901 34.527 -52.872 1.00 65.50 99 LEU A C 1
ATOM 781 O O . LEU A 1 99 ? 24.153 35.726 -52.761 1.00 65.50 99 LEU A O 1
ATOM 785 N N . ASN A 1 100 ? 24.599 33.713 -53.667 1.00 71.31 100 ASN A N 1
ATOM 786 C CA . ASN A 1 100 ? 25.699 34.156 -54.522 1.00 71.31 100 ASN A CA 1
ATOM 787 C C . ASN A 1 100 ? 25.221 34.717 -55.878 1.00 71.31 100 ASN A C 1
ATOM 789 O O . ASN A 1 100 ? 26.033 35.205 -56.661 1.00 71.31 100 ASN A O 1
ATOM 793 N N . GLY A 1 101 ? 23.906 34.704 -56.132 1.00 61.91 101 GLY A N 1
ATOM 794 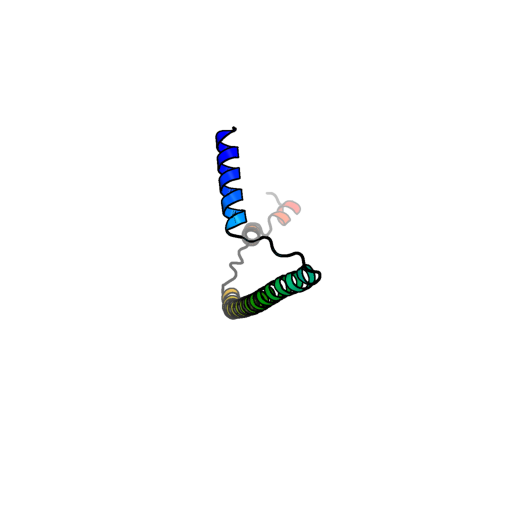C CA . GLY A 1 101 ? 23.277 35.406 -57.251 1.00 61.91 101 GLY A CA 1
ATOM 795 C C . GLY A 1 101 ? 23.547 34.802 -58.628 1.00 61.91 101 GLY A C 1
ATOM 796 O O . GLY A 1 101 ? 23.349 35.499 -59.623 1.00 61.91 101 GLY A O 1
ATOM 797 N N . ASP A 1 102 ? 23.971 33.539 -58.711 1.00 60.88 102 ASP A N 1
ATOM 798 C CA . ASP A 1 102 ? 24.128 32.842 -59.991 1.00 60.88 102 ASP A CA 1
ATOM 799 C C . ASP A 1 102 ? 22.802 32.165 -60.366 1.00 60.88 102 ASP A C 1
ATOM 801 O O . ASP A 1 102 ? 22.589 30.971 -60.178 1.00 60.88 102 ASP A O 1
ATOM 805 N N . ILE A 1 103 ? 21.845 32.972 -60.828 1.00 59.00 103 ILE A N 1
ATOM 806 C CA . ILE A 1 103 ? 20.614 32.477 -61.449 1.00 59.00 103 ILE A CA 1
ATOM 807 C C . ILE A 1 103 ? 20.728 32.765 -62.946 1.00 59.00 103 ILE A C 1
ATOM 809 O O . ILE A 1 103 ? 20.551 33.907 -63.378 1.00 59.00 103 ILE A O 1
ATOM 813 N N . ARG A 1 104 ? 21.021 31.729 -63.734 1.00 50.34 104 ARG A N 1
ATOM 814 C CA . ARG A 1 104 ? 20.844 31.720 -65.192 1.00 50.34 104 ARG A CA 1
ATOM 815 C C . ARG A 1 104 ? 19.837 30.668 -65.614 1.00 50.34 104 ARG A C 1
ATOM 817 O O . ARG A 1 104 ? 19.869 29.558 -65.045 1.00 50.34 104 ARG A O 1
#